Protein AF-A0A1X1NNJ3-F1 (afdb_monomer_lite)

Structure (mmCIF, N/CA/C/O backbone):
data_AF-A0A1X1NNJ3-F1
#
_entry.id   AF-A0A1X1NNJ3-F1
#
loop_
_atom_site.group_PDB
_atom_site.id
_atom_site.type_symbol
_atom_site.label_atom_id
_atom_site.label_alt_id
_atom_site.label_comp_id
_atom_site.label_asym_id
_atom_site.label_entity_id
_atom_site.label_seq_id
_atom_site.pdbx_PDB_ins_code
_atom_site.Cartn_x
_atom_site.Cartn_y
_atom_site.Cartn_z
_atom_site.occupancy
_atom_site.B_iso_or_equiv
_atom_site.auth_seq_id
_atom_site.auth_comp_id
_atom_site.auth_asym_id
_atom_site.auth_atom_id
_atom_site.pdbx_PDB_model_num
ATOM 1 N N . MET A 1 1 ? -0.639 -13.855 -13.715 1.00 35.06 1 MET A N 1
ATOM 2 C CA . MET A 1 1 ? -1.631 -12.768 -13.657 1.00 35.06 1 MET A CA 1
ATOM 3 C C . MET A 1 1 ? -2.160 -12.768 -12.233 1.00 35.06 1 MET A C 1
ATOM 5 O O . MET A 1 1 ? -2.966 -13.623 -11.900 1.00 35.06 1 MET A O 1
ATOM 9 N N . HIS A 1 2 ? -1.542 -11.976 -11.357 1.00 34.31 2 HIS A N 1
ATOM 10 C CA . HIS A 1 2 ? -1.960 -11.845 -9.961 1.00 34.31 2 HIS A CA 1
ATOM 11 C C . HIS A 1 2 ? -2.500 -10.427 -9.804 1.00 34.31 2 HIS A C 1
ATOM 13 O O . HIS 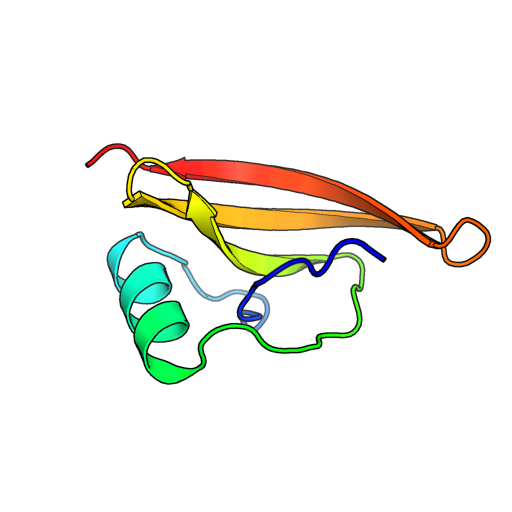A 1 2 ? -1.724 -9.479 -9.757 1.00 34.31 2 HIS A O 1
ATOM 19 N N . ASP A 1 3 ? -3.824 -10.302 -9.807 1.00 34.22 3 ASP A N 1
ATOM 20 C CA . ASP A 1 3 ? -4.534 -9.047 -9.584 1.00 34.22 3 ASP A CA 1
ATOM 21 C C . ASP A 1 3 ? -4.240 -8.525 -8.173 1.00 34.22 3 ASP A C 1
ATOM 23 O O . ASP A 1 3 ? -4.605 -9.146 -7.171 1.00 34.22 3 ASP A O 1
ATOM 27 N N . VAL A 1 4 ? -3.560 -7.382 -8.079 1.00 40.25 4 VAL A N 1
ATOM 28 C CA . VAL A 1 4 ? -3.388 -6.664 -6.815 1.00 40.25 4 VAL A CA 1
ATOM 29 C C . VAL A 1 4 ? -4.569 -5.712 -6.670 1.00 40.25 4 VAL A C 1
ATOM 31 O O . VAL A 1 4 ? -4.697 -4.747 -7.412 1.00 40.25 4 VAL A O 1
ATOM 34 N N . GLN A 1 5 ? -5.448 -6.002 -5.714 1.00 43.56 5 GLN A N 1
ATOM 35 C CA . GLN A 1 5 ? -6.610 -5.176 -5.399 1.00 43.56 5 GLN A CA 1
ATOM 36 C C . GLN A 1 5 ? -6.180 -4.019 -4.489 1.00 43.56 5 GLN A C 1
ATOM 38 O O . GLN A 1 5 ? -5.831 -4.253 -3.331 1.00 43.56 5 GLN A O 1
ATOM 43 N N . GLY A 1 6 ? -6.192 -2.780 -4.981 1.00 46.28 6 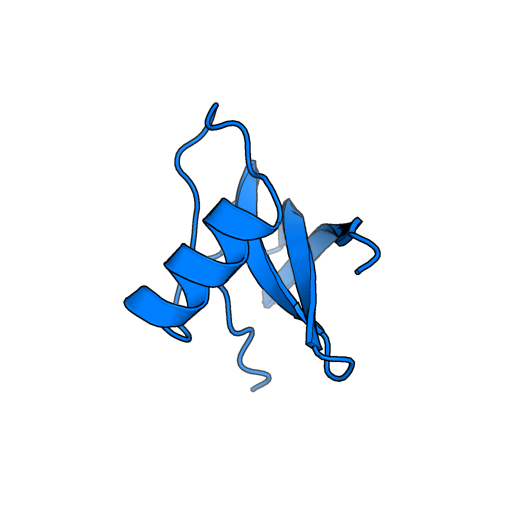GLY A N 1
ATOM 44 C CA . GLY A 1 6 ? -5.876 -1.607 -4.166 1.00 46.28 6 GLY A CA 1
ATOM 45 C C . GLY A 1 6 ? -6.550 -0.339 -4.676 1.00 46.28 6 GLY A C 1
ATOM 46 O O . GLY A 1 6 ? -6.851 -0.248 -5.855 1.00 46.28 6 GLY A O 1
ATOM 47 N N . ALA A 1 7 ? -6.787 0.630 -3.786 1.00 54.88 7 ALA A N 1
ATOM 48 C CA . ALA A 1 7 ? -7.261 1.975 -4.134 1.00 54.88 7 ALA A CA 1
ATOM 49 C C . ALA A 1 7 ? -6.167 3.016 -3.834 1.00 54.88 7 ALA A C 1
ATOM 51 O O . ALA A 1 7 ? -5.689 3.084 -2.696 1.00 54.88 7 ALA A O 1
ATOM 52 N N . GLU A 1 8 ? -5.765 3.807 -4.834 1.00 53.81 8 GLU A N 1
ATOM 53 C CA . GLU A 1 8 ? -4.648 4.765 -4.763 1.00 53.81 8 GLU A CA 1
ATOM 54 C C . GLU A 1 8 ? -4.985 6.034 -3.959 1.00 53.81 8 GLU A C 1
ATOM 56 O O . GLU A 1 8 ? -6.018 6.649 -4.191 1.00 53.81 8 GLU A O 1
ATOM 61 N N . PHE A 1 9 ? -4.107 6.487 -3.054 1.00 57.25 9 PHE A N 1
ATOM 62 C CA . PHE A 1 9 ? -4.202 7.786 -2.367 1.00 57.25 9 PHE A CA 1
ATOM 63 C C . PHE A 1 9 ? -3.316 8.870 -2.988 1.00 57.25 9 PHE A C 1
ATOM 65 O O . PHE A 1 9 ? -2.138 8.638 -3.244 1.00 57.25 9 PHE A O 1
ATOM 72 N N . GLU A 1 10 ? -3.853 10.094 -3.098 1.00 56.66 10 GLU A N 1
ATOM 73 C CA . GLU A 1 10 ? -3.073 11.284 -3.453 1.00 56.66 10 GLU A CA 1
ATOM 74 C C . GLU A 1 10 ? -1.893 11.487 -2.483 1.00 56.66 10 GLU A C 1
ATOM 76 O O . GLU A 1 10 ? -2.003 11.306 -1.259 1.00 56.66 10 GLU A O 1
ATOM 81 N N . ARG A 1 11 ? -0.738 11.883 -3.030 1.00 54.12 11 ARG A N 1
ATOM 82 C CA . ARG A 1 11 ? 0.484 12.119 -2.251 1.00 54.12 11 ARG A CA 1
ATOM 83 C C . ARG A 1 11 ? 0.245 13.187 -1.176 1.00 54.12 11 ARG A C 1
ATOM 85 O O . ARG A 1 11 ? -0.139 14.310 -1.473 1.00 54.12 11 ARG A O 1
ATOM 92 N N . GLY A 1 12 ? 0.538 12.843 0.081 1.00 54.38 12 GLY A N 1
ATOM 93 C CA . GLY A 1 12 ? 0.445 13.759 1.230 1.00 54.38 12 GLY A CA 1
ATOM 94 C C . GLY A 1 12 ? -0.797 13.585 2.110 1.00 54.38 12 GLY A C 1
ATOM 95 O O . GLY A 1 12 ? -0.851 14.164 3.193 1.00 54.38 12 GLY A O 1
ATOM 96 N N . VAL A 1 13 ? -1.755 12.740 1.719 1.00 60.72 13 VAL A N 1
ATOM 97 C CA . VAL A 1 13 ? -2.922 12.430 2.557 1.00 60.72 13 VAL A CA 1
ATOM 98 C C . VAL A 1 13 ? -2.522 11.512 3.716 1.00 60.72 13 VAL A C 1
ATOM 100 O O . VAL A 1 13 ? -1.841 10.497 3.532 1.00 60.72 13 VAL A O 1
ATOM 103 N N . ARG A 1 14 ? -2.953 11.859 4.937 1.00 66.06 14 ARG A N 1
ATOM 104 C CA . ARG A 1 14 ? -2.810 10.984 6.106 1.00 66.06 14 ARG A CA 1
ATOM 105 C C . ARG A 1 14 ? -3.800 9.834 5.975 1.00 66.06 14 ARG A C 1
ATOM 107 O O . ARG A 1 14 ? -4.999 10.023 6.146 1.00 66.06 14 ARG A O 1
ATOM 114 N N . VAL A 1 15 ? -3.281 8.645 5.706 1.00 72.94 15 VAL A N 1
ATOM 115 C CA . VAL A 1 15 ? -4.097 7.437 5.607 1.00 72.94 15 VAL A CA 1
ATOM 116 C C . VAL A 1 15 ? -4.271 6.821 6.991 1.00 72.94 15 VAL A C 1
ATOM 118 O O . VAL A 1 15 ? -3.314 6.644 7.746 1.00 72.94 15 VAL A O 1
ATOM 12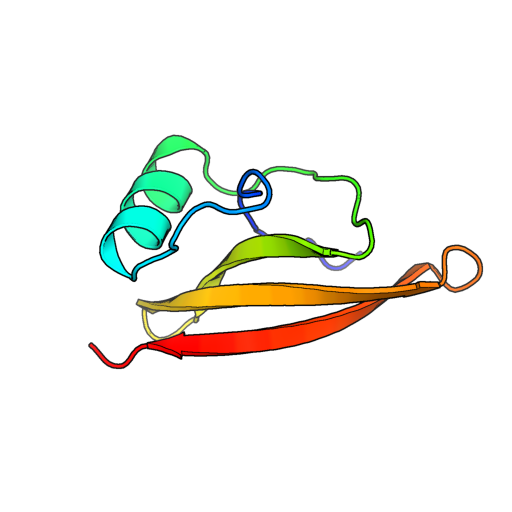1 N N . THR A 1 16 ? -5.517 6.523 7.323 1.00 79.88 16 THR A N 1
ATOM 122 C CA . THR A 1 16 ? -5.954 5.848 8.547 1.00 79.88 16 THR A CA 1
ATOM 123 C C . THR A 1 16 ? -6.674 4.544 8.184 1.00 79.88 16 THR A C 1
ATOM 125 O O . THR A 1 16 ? -7.122 4.416 7.040 1.00 79.88 16 THR A O 1
ATOM 128 N N . PRO A 1 17 ? -6.851 3.600 9.130 1.00 78.25 17 PRO A N 1
ATOM 129 C CA . PRO A 1 17 ? -7.637 2.387 8.891 1.00 78.25 17 PRO A CA 1
ATOM 130 C C . PRO A 1 17 ? -9.022 2.715 8.329 1.00 78.25 17 PRO A C 1
ATOM 132 O O . PRO A 1 17 ? -9.390 2.225 7.269 1.00 78.25 17 PRO A O 1
ATOM 135 N N . LYS A 1 18 ? -9.724 3.657 8.970 1.00 80.50 18 LYS A N 1
ATOM 136 C CA . LYS A 1 18 ? -11.068 4.087 8.580 1.00 80.50 18 LYS A CA 1
ATOM 137 C C . LYS A 1 18 ? -11.117 4.658 7.161 1.00 80.50 18 LYS A C 1
ATOM 139 O O . LYS A 1 18 ? -11.950 4.240 6.370 1.00 80.50 18 LYS A O 1
ATOM 144 N N . SER A 1 19 ? -10.190 5.553 6.804 1.00 79.44 19 SER A N 1
ATOM 145 C CA . SER A 1 19 ? -10.135 6.092 5.436 1.00 79.44 19 SER A CA 1
ATOM 146 C C . SER A 1 19 ? -9.755 5.028 4.400 1.00 79.44 19 SER A C 1
ATOM 148 O O . SER A 1 19 ? -10.174 5.130 3.252 1.00 79.44 19 SER A O 1
ATOM 150 N N . CYS A 1 20 ? -8.963 4.013 4.776 1.00 80.12 20 CYS A N 1
ATOM 151 C CA . CYS A 1 20 ? -8.689 2.875 3.895 1.00 80.12 20 CYS A CA 1
ATOM 152 C C . CYS A 1 20 ? -9.936 2.015 3.685 1.00 80.12 20 CYS A C 1
ATOM 154 O O . CYS A 1 20 ? -10.253 1.682 2.548 1.00 80.12 20 CYS A O 1
ATOM 156 N N . GLU A 1 21 ? -10.646 1.671 4.757 1.00 79.38 21 GLU A N 1
ATOM 157 C CA . GLU A 1 21 ? -11.872 0.870 4.704 1.00 79.38 21 GLU A CA 1
ATOM 158 C C . GLU A 1 21 ? -12.962 1.563 3.884 1.00 79.38 21 GLU A C 1
ATOM 160 O O . GLU A 1 21 ? -13.546 0.944 2.997 1.00 79.38 21 GLU A O 1
ATOM 165 N N . GLU A 1 22 ? -13.184 2.860 4.116 1.00 79.00 22 GLU A N 1
ATOM 166 C CA . GLU A 1 22 ? -14.130 3.676 3.348 1.00 79.00 22 GLU A CA 1
ATOM 167 C C . GLU A 1 22 ? -13.780 3.674 1.857 1.00 79.00 22 GLU A C 1
ATOM 169 O O . GLU A 1 22 ? -14.661 3.517 1.009 1.00 79.00 22 GLU A O 1
ATOM 174 N N . ARG A 1 23 ? -12.491 3.787 1.518 1.00 74.69 23 ARG A N 1
ATOM 175 C CA . ARG A 1 23 ? -12.060 3.830 0.120 1.00 74.69 23 ARG A CA 1
ATOM 176 C C . ARG A 1 23 ? -12.170 2.480 -0.574 1.00 74.69 23 ARG A C 1
ATOM 178 O O . ARG A 1 23 ? -12.670 2.438 -1.692 1.00 74.69 23 ARG A O 1
ATOM 185 N N . ILE A 1 24 ? -11.789 1.392 0.097 1.00 77.19 24 ILE A N 1
ATOM 186 C CA . ILE A 1 24 ? -11.983 0.032 -0.427 1.00 77.19 24 ILE A CA 1
ATOM 187 C C . ILE A 1 24 ? -13.478 -0.253 -0.607 1.00 77.19 24 ILE A C 1
ATOM 189 O O . ILE A 1 24 ? -13.879 -0.806 -1.625 1.00 77.19 24 ILE A O 1
ATOM 193 N N . SER A 1 25 ? -14.325 0.179 0.332 1.00 74.44 25 SER A N 1
ATOM 194 C CA . SER A 1 25 ? -15.777 0.021 0.214 1.00 74.44 25 SER A CA 1
ATOM 195 C C . SER A 1 25 ? -16.390 0.851 -0.921 1.00 74.44 25 SER A C 1
ATOM 197 O O . SER A 1 25 ? -17.459 0.487 -1.406 1.00 74.44 25 SER A O 1
ATOM 199 N N . THR A 1 26 ? -15.765 1.967 -1.307 1.00 70.06 26 THR A N 1
ATOM 200 C CA . THR A 1 26 ? -16.290 2.894 -2.325 1.00 70.06 26 THR A CA 1
ATOM 201 C C . THR A 1 26 ? -15.813 2.540 -3.732 1.00 70.06 26 THR A C 1
ATOM 203 O O . THR A 1 26 ? -16.591 2.624 -4.677 1.00 70.06 26 THR A O 1
ATOM 206 N N . HIS A 1 27 ? -14.547 2.144 -3.873 1.00 66.12 27 HIS A N 1
ATOM 207 C CA . HIS A 1 27 ? -13.894 1.941 -5.170 1.00 66.12 27 HIS A CA 1
ATOM 208 C C . HIS A 1 27 ? -13.582 0.467 -5.476 1.00 66.12 27 HIS A C 1
ATOM 210 O O . HIS A 1 27 ? -13.359 0.113 -6.627 1.00 66.12 27 HIS A O 1
ATOM 216 N N . GLY A 1 28 ? -13.638 -0.429 -4.485 1.00 63.88 28 GLY A N 1
ATOM 217 C CA . GLY A 1 28 ? -13.323 -1.841 -4.687 1.00 63.88 28 GLY A CA 1
ATOM 218 C C . GLY A 1 28 ? -11.857 -2.068 -5.071 1.00 63.88 28 GLY A C 1
ATOM 219 O O . GLY A 1 28 ? -10.952 -1.536 -4.427 1.00 63.88 28 GLY A O 1
ATOM 220 N N . ALA A 1 29 ? -11.645 -2.915 -6.082 1.00 57.91 29 ALA A N 1
ATOM 221 C CA . ALA A 1 29 ? -10.344 -3.220 -6.667 1.00 57.91 29 ALA A CA 1
ATOM 222 C C . ALA A 1 29 ? -10.220 -2.508 -8.017 1.00 57.91 29 ALA A C 1
ATOM 224 O O . ALA A 1 29 ? -10.858 -2.925 -8.983 1.00 57.91 29 ALA A O 1
ATOM 225 N N . ASP A 1 30 ? -9.406 -1.459 -8.077 1.00 60.00 30 ASP A N 1
ATOM 226 C CA . ASP A 1 30 ? -9.102 -0.779 -9.330 1.00 60.00 30 ASP A CA 1
ATOM 227 C C . ASP A 1 30 ? -7.891 -1.438 -10.008 1.00 60.00 30 ASP A C 1
ATOM 229 O O . ASP A 1 30 ? -6.952 -1.892 -9.349 1.00 60.00 30 ASP A O 1
ATOM 233 N N . SER A 1 31 ? -7.898 -1.482 -11.342 1.00 59.06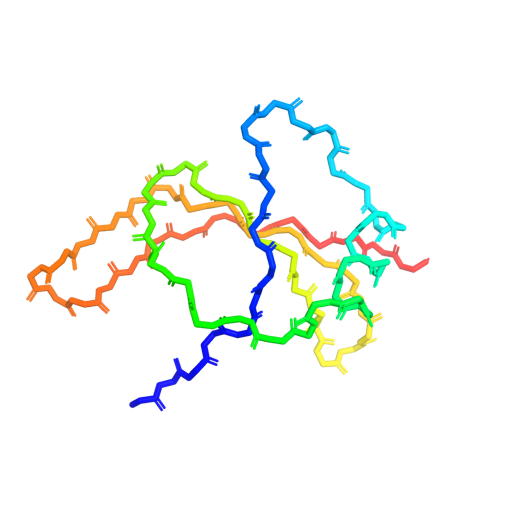 31 SER A N 1
ATOM 234 C CA . SER A 1 31 ? -6.680 -1.715 -12.120 1.00 59.06 31 SER A CA 1
ATOM 235 C C . SER A 1 31 ? -5.913 -0.401 -12.165 1.00 59.06 31 SER A C 1
ATOM 237 O O . SER A 1 31 ? -6.345 0.538 -12.832 1.00 59.06 31 SER A O 1
ATOM 239 N N . ILE A 1 32 ? -4.814 -0.319 -11.418 1.00 65.19 32 ILE A N 1
ATOM 240 C CA . ILE A 1 32 ? -4.037 0.913 -11.274 1.00 65.19 32 ILE A CA 1
ATOM 241 C C . ILE A 1 32 ? -2.631 0.682 -11.815 1.00 65.19 32 ILE A C 1
ATOM 243 O O . ILE A 1 32 ? -2.005 -0.334 -11.501 1.00 65.19 32 ILE A O 1
ATOM 247 N N . ASP A 1 33 ? -2.132 1.639 -12.597 1.00 70.50 33 ASP A N 1
ATOM 248 C CA . ASP A 1 33 ? -0.729 1.671 -12.994 1.00 70.50 33 ASP A CA 1
ATOM 249 C C . ASP A 1 33 ? 0.142 1.872 -11.749 1.00 70.50 33 ASP A C 1
ATOM 251 O O . ASP A 1 33 ? 0.035 2.858 -11.016 1.00 70.50 33 ASP A O 1
ATOM 255 N N . VAL A 1 34 ? 0.994 0.887 -11.469 1.00 75.00 34 VAL A N 1
ATOM 256 C CA . VAL A 1 34 ? 1.843 0.912 -10.282 1.00 75.00 34 VAL A CA 1
ATOM 257 C C . VAL A 1 34 ? 3.047 1.804 -10.554 1.00 75.00 34 VAL A C 1
ATOM 259 O O . VAL A 1 34 ? 3.947 1.442 -11.309 1.00 75.00 34 VAL A O 1
ATOM 262 N N . GLU A 1 35 ? 3.098 2.950 -9.880 1.00 82.88 35 GLU A N 1
ATOM 263 C CA . GLU A 1 35 ? 4.244 3.859 -9.912 1.00 82.88 35 GLU A CA 1
ATOM 264 C C . GLU A 1 35 ? 4.920 3.985 -8.540 1.00 82.88 35 GLU A C 1
ATOM 266 O O . GLU A 1 35 ? 4.318 3.803 -7.477 1.00 82.88 35 GLU A O 1
ATOM 271 N N . ALA A 1 36 ? 6.208 4.335 -8.537 1.00 83.75 36 ALA A N 1
ATOM 272 C CA . ALA A 1 36 ? 6.935 4.566 -7.295 1.00 83.75 36 ALA A CA 1
ATOM 273 C C . ALA A 1 36 ? 6.357 5.768 -6.520 1.00 83.75 36 ALA A C 1
ATOM 275 O O . ALA A 1 36 ? 6.144 6.862 -7.051 1.00 83.75 36 ALA A O 1
ATOM 276 N N . GLY A 1 37 ? 6.142 5.581 -5.219 1.00 81.06 37 GLY A N 1
ATOM 277 C CA . GLY A 1 37 ? 5.529 6.566 -4.331 1.00 81.06 37 GLY A CA 1
ATOM 278 C C . GLY A 1 37 ? 4.001 6.608 -4.382 1.00 81.06 37 GLY A C 1
ATOM 279 O O . GLY A 1 37 ? 3.420 7.464 -3.710 1.00 81.06 37 GLY A O 1
ATOM 280 N N . VAL A 1 38 ? 3.359 5.718 -5.145 1.00 83.31 38 VAL A N 1
ATOM 281 C CA . VAL A 1 38 ? 1.916 5.468 -5.053 1.00 83.31 38 VAL A CA 1
ATOM 282 C C . VAL A 1 38 ? 1.613 4.697 -3.770 1.00 83.31 38 VAL A C 1
ATOM 284 O O . VAL A 1 38 ? 2.430 3.910 -3.277 1.00 83.31 38 VAL A O 1
ATOM 287 N N . ARG A 1 39 ? 0.437 4.952 -3.192 1.00 83.94 39 ARG A N 1
ATOM 288 C CA . ARG A 1 39 ? -0.032 4.304 -1.966 1.00 83.94 39 ARG A CA 1
ATOM 289 C C . ARG A 1 39 ? -1.386 3.666 -2.179 1.00 83.94 39 ARG A C 1
ATOM 291 O O . ARG A 1 39 ? -2.319 4.372 -2.538 1.00 83.94 39 ARG A O 1
ATOM 298 N N . PHE A 1 40 ? -1.516 2.390 -1.847 1.00 82.62 40 PHE A N 1
ATOM 299 C CA . PHE A 1 40 ? -2.754 1.635 -1.993 1.00 82.62 40 PHE A CA 1
ATOM 300 C C . PHE A 1 40 ? -3.331 1.227 -0.647 1.00 82.62 40 PHE A C 1
ATOM 302 O O . PHE A 1 40 ? -2.595 0.794 0.238 1.00 82.62 40 PHE A O 1
ATOM 309 N N . CYS A 1 41 ? -4.651 1.297 -0.511 1.00 84.62 41 CYS A N 1
ATOM 310 C CA . CYS A 1 41 ? -5.348 0.629 0.583 1.00 84.62 41 CYS A CA 1
ATOM 311 C C . CYS A 1 41 ? -5.720 -0.793 0.196 1.00 84.62 41 CYS A C 1
ATOM 313 O O . CYS A 1 41 ? -6.326 -1.009 -0.849 1.00 84.62 41 CYS A O 1
ATOM 315 N N . VAL A 1 42 ? -5.379 -1.740 1.065 1.00 83.44 42 VAL A N 1
ATOM 316 C CA . VAL A 1 42 ? -5.646 -3.167 0.878 1.00 83.44 42 VAL A CA 1
ATOM 317 C C . VAL A 1 42 ? -6.310 -3.746 2.127 1.00 83.44 42 VAL A C 1
ATOM 319 O O . VAL A 1 42 ? -6.074 -3.287 3.247 1.00 83.44 42 VAL A O 1
ATOM 322 N N . LEU A 1 43 ? -7.139 -4.772 1.944 1.00 82.00 43 LEU A N 1
ATOM 323 C CA . LEU A 1 43 ? -7.687 -5.584 3.030 1.00 82.00 43 LEU A CA 1
ATOM 324 C C . LEU A 1 43 ? -6.940 -6.913 3.067 1.00 82.00 43 LEU A C 1
ATOM 326 O O . LEU A 1 43 ? -6.867 -7.635 2.078 1.00 82.00 43 LEU A O 1
ATOM 330 N N . THR A 1 44 ? -6.385 -7.253 4.225 1.00 81.50 44 THR A N 1
ATOM 331 C CA . THR A 1 44 ? -5.825 -8.593 4.436 1.00 81.50 44 THR A CA 1
ATOM 332 C C . THR A 1 44 ? -6.951 -9.627 4.512 1.00 81.50 44 THR A C 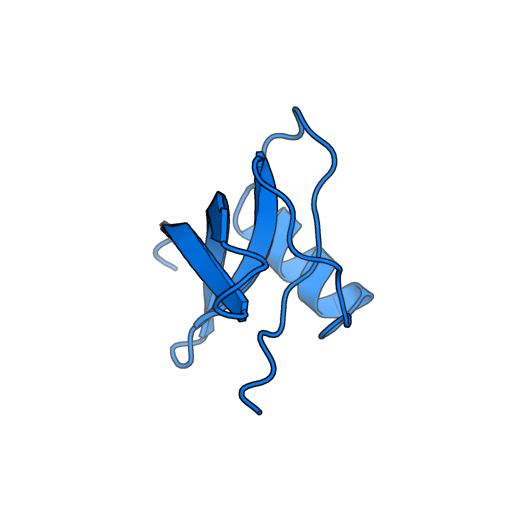1
ATOM 334 O O . THR A 1 44 ? -8.063 -9.301 4.923 1.00 81.50 44 THR A O 1
ATOM 337 N N . ASN A 1 45 ? -6.655 -10.904 4.247 1.00 77.94 45 ASN A N 1
ATOM 338 C CA . ASN A 1 45 ? -7.632 -11.997 4.405 1.00 77.94 45 ASN A CA 1
ATOM 339 C C . ASN A 1 45 ? -8.210 -12.109 5.831 1.00 77.94 45 ASN A C 1
ATOM 341 O O . ASN A 1 45 ? -9.271 -12.689 6.029 1.00 77.94 45 ASN A O 1
ATOM 345 N N . ALA A 1 46 ? -7.530 -11.536 6.830 1.00 81.19 46 ALA A N 1
ATOM 346 C CA . ALA A 1 46 ? -8.013 -11.439 8.207 1.00 81.19 46 ALA A CA 1
ATOM 347 C C . ALA A 1 46 ? -8.978 -10.251 8.440 1.00 81.19 46 ALA A C 1
ATOM 349 O O . ALA A 1 46 ? -9.371 -9.978 9.575 1.00 81.19 46 ALA A O 1
ATOM 350 N N . GLY A 1 47 ? -9.330 -9.504 7.391 1.00 80.12 47 GLY A N 1
ATOM 351 C CA . GLY A 1 47 ? -10.188 -8.323 7.460 1.00 80.12 47 GLY A CA 1
ATOM 352 C C . GLY A 1 47 ? -9.537 -7.120 8.143 1.00 80.12 47 GLY A C 1
ATOM 353 O O . GLY A 1 47 ? -10.252 -6.293 8.699 1.00 80.12 47 GLY A O 1
ATOM 354 N N . ARG A 1 48 ? -8.199 -7.047 8.168 1.00 82.75 48 ARG A N 1
ATOM 355 C CA . ARG A 1 48 ? -7.456 -5.864 8.638 1.00 82.75 48 ARG A CA 1
ATOM 356 C C . ARG A 1 48 ? -7.148 -4.946 7.468 1.00 82.75 48 ARG A C 1
ATOM 358 O O . ARG A 1 48 ? -6.649 -5.437 6.452 1.00 82.75 48 ARG A O 1
ATOM 365 N N . ALA A 1 49 ? -7.395 -3.652 7.638 1.00 85.69 49 ALA A N 1
ATOM 366 C CA . ALA A 1 49 ? -6.940 -2.634 6.706 1.00 85.69 49 ALA A CA 1
ATOM 367 C C . ALA A 1 49 ? -5.410 -2.525 6.737 1.00 85.69 49 ALA A C 1
ATOM 369 O O . ALA A 1 49 ? -4.772 -2.654 7.788 1.00 85.69 49 ALA A O 1
ATOM 370 N N . ALA A 1 50 ? -4.821 -2.262 5.580 1.00 85.62 50 ALA A N 1
ATOM 371 C CA . ALA A 1 50 ? -3.408 -1.974 5.444 1.00 85.62 50 ALA A CA 1
ATOM 372 C C . ALA A 1 50 ? -3.180 -0.948 4.336 1.00 85.62 50 ALA A C 1
ATOM 374 O O . ALA A 1 50 ? -3.981 -0.819 3.410 1.00 85.62 50 ALA A O 1
ATOM 375 N N . ILE A 1 51 ? -2.065 -0.233 4.438 1.00 87.69 51 ILE A N 1
ATOM 376 C CA . ILE A 1 51 ? -1.562 0.628 3.374 1.00 87.69 51 ILE A CA 1
ATOM 377 C C . ILE A 1 51 ? -0.279 0.048 2.802 1.00 87.69 51 ILE A C 1
ATOM 379 O O . ILE A 1 51 ? 0.630 -0.324 3.543 1.00 87.69 51 ILE A O 1
ATOM 383 N N . LEU A 1 52 ? -0.211 -0.004 1.481 1.00 88.44 52 LEU A N 1
ATOM 384 C CA . LEU A 1 52 ? 0.925 -0.458 0.701 1.00 88.44 52 LEU A CA 1
ATOM 385 C C . LEU A 1 52 ? 1.545 0.760 0.005 1.00 88.44 52 LEU A C 1
ATOM 387 O O . LEU A 1 52 ? 0.894 1.399 -0.808 1.00 88.44 52 LEU A O 1
ATOM 391 N N . ASP A 1 53 ? 2.778 1.114 0.359 1.00 88.88 53 ASP A N 1
ATOM 392 C CA . ASP A 1 53 ? 3.544 2.235 -0.202 1.00 88.88 53 ASP A CA 1
ATOM 393 C C . ASP A 1 53 ? 4.589 1.684 -1.178 1.00 88.88 53 ASP A C 1
ATOM 395 O O . ASP A 1 53 ? 5.504 0.958 -0.777 1.00 88.88 53 ASP A O 1
ATOM 399 N N . VAL A 1 54 ? 4.437 1.983 -2.466 1.00 89.06 54 VAL A N 1
ATOM 400 C CA . VAL A 1 54 ? 5.334 1.481 -3.512 1.00 89.06 54 VAL A CA 1
ATOM 401 C C . VAL A 1 54 ? 6.681 2.184 -3.405 1.00 89.06 54 VAL A C 1
ATOM 403 O O . VAL A 1 54 ? 6.781 3.403 -3.538 1.00 89.06 54 VAL A O 1
ATOM 406 N N . ARG A 1 55 ? 7.746 1.410 -3.201 1.00 90.50 55 ARG A N 1
ATOM 407 C CA . ARG A 1 55 ? 9.119 1.913 -3.075 1.00 90.50 55 ARG A CA 1
ATOM 408 C C . ARG A 1 55 ? 9.845 1.966 -4.410 1.00 90.50 55 ARG A C 1
ATOM 410 O O . ARG A 1 55 ? 10.579 2.916 -4.661 1.00 90.50 55 ARG A O 1
ATOM 417 N N . SER A 1 56 ? 9.651 0.961 -5.255 1.00 90.62 56 SER A N 1
ATOM 418 C CA . SER A 1 56 ? 10.314 0.866 -6.556 1.00 90.62 56 SER A CA 1
ATOM 419 C C . SER A 1 56 ? 9.493 0.035 -7.527 1.00 90.62 56 SER A C 1
ATOM 421 O O . SER A 1 56 ? 8.823 -0.905 -7.108 1.00 90.62 56 SER A O 1
ATOM 423 N N . VAL A 1 57 ? 9.615 0.338 -8.817 1.00 90.38 57 VAL A N 1
ATOM 424 C CA . VAL A 1 57 ? 8.965 -0.392 -9.910 1.00 90.38 57 VAL A CA 1
ATOM 425 C C . VAL A 1 57 ? 10.030 -0.773 -10.933 1.00 90.38 57 VAL A C 1
ATOM 427 O O . VAL A 1 57 ? 10.863 0.054 -11.303 1.00 90.38 57 VAL A O 1
ATOM 430 N N . ASN A 1 58 ? 10.015 -2.026 -11.370 1.00 90.12 58 ASN A N 1
ATOM 431 C CA . ASN A 1 58 ? 10.836 -2.567 -12.438 1.00 90.12 58 ASN A CA 1
ATOM 432 C C . ASN A 1 58 ? 9.931 -2.966 -13.610 1.00 90.12 58 ASN A C 1
ATOM 434 O O . ASN A 1 58 ? 9.455 -4.096 -13.694 1.00 90.12 58 ASN A O 1
ATOM 438 N N . LEU A 1 59 ? 9.735 -2.030 -14.539 1.00 85.25 59 LEU A N 1
ATOM 439 C CA . LEU A 1 59 ? 8.869 -2.218 -15.707 1.00 85.25 59 LEU A CA 1
ATOM 440 C C . LEU A 1 59 ? 9.375 -3.303 -16.670 1.00 85.25 59 LEU A C 1
ATOM 442 O O . LEU A 1 59 ? 8.588 -3.879 -17.410 1.00 85.25 59 LEU A O 1
ATOM 446 N N . ALA A 1 60 ? 10.681 -3.596 -16.674 1.00 89.31 60 ALA A N 1
ATOM 447 C CA . ALA A 1 60 ? 11.247 -4.628 -17.543 1.00 89.31 60 ALA A CA 1
ATOM 448 C C . ALA A 1 60 ? 10.925 -6.050 -17.057 1.00 89.31 60 ALA A C 1
ATOM 450 O O . ALA A 1 60 ? 10.889 -6.974 -17.866 1.00 89.31 60 ALA A O 1
ATOM 451 N N . ALA A 1 61 ? 10.714 -6.217 -15.749 1.00 87.44 61 ALA A N 1
ATOM 452 C CA . ALA A 1 61 ? 10.371 -7.493 -15.125 1.00 87.44 61 ALA A CA 1
ATOM 453 C C . ALA A 1 61 ? 8.889 -7.595 -14.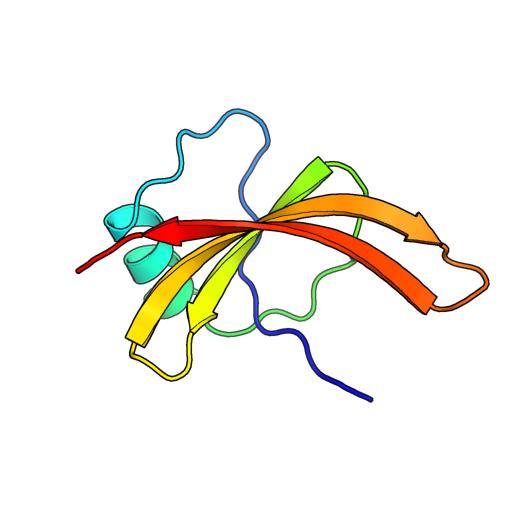723 1.00 87.44 61 ALA A C 1
ATOM 455 O O . ALA A 1 61 ? 8.475 -8.661 -14.283 1.00 87.44 61 ALA A O 1
ATOM 456 N N . ASP A 1 62 ? 8.110 -6.518 -14.883 1.00 84.19 62 ASP A N 1
ATOM 457 C CA . ASP A 1 62 ? 6.737 -6.398 -14.370 1.00 84.19 62 ASP A CA 1
ATOM 458 C C . ASP A 1 62 ? 6.652 -6.659 -12.851 1.00 84.19 62 ASP A C 1
ATOM 460 O O . ASP A 1 62 ? 5.808 -7.395 -12.342 1.00 84.19 62 ASP A O 1
ATOM 464 N N . GLU A 1 63 ? 7.596 -6.072 -12.110 1.00 88.88 63 GLU A N 1
ATOM 465 C CA . GLU A 1 63 ? 7.737 -6.253 -10.664 1.00 88.88 63 GLU A CA 1
ATOM 466 C C . GLU A 1 63 ? 7.737 -4.911 -9.937 1.00 88.88 63 GLU A C 1
ATOM 468 O O . GLU A 1 63 ? 8.248 -3.906 -10.432 1.00 88.88 63 GLU A O 1
ATOM 473 N N . PHE A 1 64 ? 7.243 -4.895 -8.703 1.00 88.69 64 PHE A N 1
ATOM 474 C CA . PHE A 1 64 ? 7.388 -3.747 -7.818 1.00 88.69 64 PHE A CA 1
ATOM 475 C C . PHE A 1 64 ? 7.686 -4.185 -6.386 1.00 88.69 64 PHE A C 1
ATOM 477 O O . PHE A 1 64 ? 7.263 -5.243 -5.923 1.00 88.69 64 PHE A O 1
ATOM 484 N N . THR A 1 65 ? 8.399 -3.326 -5.666 1.00 90.25 65 THR A N 1
ATOM 485 C CA . THR A 1 65 ? 8.661 -3.482 -4.235 1.00 90.25 65 THR A CA 1
ATOM 486 C C . THR A 1 65 ? 7.812 -2.478 -3.490 1.00 90.25 65 THR A C 1
ATOM 488 O O . THR A 1 65 ? 7.828 -1.288 -3.813 1.00 90.25 65 THR A O 1
ATOM 491 N N . ALA A 1 66 ? 7.124 -2.928 -2.449 1.00 90.12 66 ALA A N 1
ATOM 492 C CA . ALA A 1 66 ? 6.334 -2.057 -1.600 1.00 90.12 66 ALA A CA 1
ATOM 493 C C . ALA A 1 66 ? 6.569 -2.324 -0.117 1.00 90.12 66 ALA A C 1
ATOM 495 O O . ALA A 1 66 ? 6.902 -3.431 0.301 1.00 90.12 66 ALA A O 1
ATOM 496 N N . GLN A 1 67 ? 6.368 -1.284 0.682 1.00 91.50 67 GLN A N 1
ATOM 497 C CA . GLN A 1 67 ? 6.325 -1.372 2.129 1.00 91.50 67 GLN A CA 1
ATOM 498 C C . GLN A 1 67 ? 4.870 -1.368 2.585 1.00 91.50 67 GLN A C 1
ATOM 500 O O . GLN A 1 67 ? 4.119 -0.452 2.263 1.00 91.50 67 GLN A O 1
ATOM 505 N N . VAL A 1 68 ? 4.487 -2.358 3.386 1.00 88.56 68 VAL A N 1
ATOM 506 C CA . VAL A 1 68 ? 3.126 -2.470 3.916 1.00 88.56 68 VAL A CA 1
ATOM 507 C C . VAL A 1 68 ? 3.095 -2.078 5.390 1.00 88.56 68 VAL A C 1
ATOM 509 O O . VAL A 1 68 ? 3.920 -2.536 6.177 1.00 88.56 68 VAL A O 1
ATOM 512 N N . THR A 1 69 ? 2.120 -1.253 5.769 1.00 90.00 69 THR A N 1
ATOM 513 C CA . THR A 1 69 ? 1.741 -1.006 7.167 1.00 90.00 69 THR A CA 1
ATOM 514 C C . THR A 1 69 ? 0.360 -1.599 7.404 1.00 90.00 69 THR A C 1
ATOM 516 O O . THR A 1 69 ? -0.612 -1.147 6.802 1.00 90.00 69 THR A O 1
ATOM 519 N N . VAL A 1 70 ? 0.276 -2.609 8.269 1.00 87.69 70 VAL A N 1
ATOM 520 C CA . VAL A 1 70 ? -0.990 -3.230 8.682 1.00 87.69 70 VAL A CA 1
ATOM 521 C C . VAL A 1 70 ? -1.409 -2.633 10.017 1.00 87.69 70 VAL A C 1
ATOM 523 O O . VAL A 1 70 ? -0.576 -2.498 10.913 1.00 87.69 70 VAL A O 1
ATOM 526 N N . TRP A 1 71 ? -2.687 -2.290 10.155 1.00 85.50 71 TRP A N 1
ATOM 527 C CA . TRP A 1 71 ? -3.235 -1.857 11.436 1.00 85.50 71 TRP A CA 1
ATOM 528 C C . TRP A 1 71 ? -3.911 -3.019 12.164 1.00 85.50 71 TRP A C 1
ATOM 530 O O . TRP A 1 71 ? -4.552 -3.874 11.547 1.00 85.50 71 TRP A O 1
ATOM 540 N N . GLU A 1 72 ? -3.756 -3.042 13.485 1.00 80.94 72 GLU A N 1
ATOM 541 C CA . GLU A 1 72 ? -4.542 -3.918 14.352 1.00 80.94 72 GLU A CA 1
ATOM 542 C C . GLU A 1 72 ? -5.994 -3.424 14.417 1.00 80.94 72 GLU A C 1
ATOM 544 O O . GLU A 1 72 ? -6.260 -2.235 14.209 1.00 80.94 72 GLU A O 1
ATOM 549 N N . LYS A 1 73 ? -6.921 -4.357 14.652 1.00 63.25 73 LYS A N 1
ATOM 550 C CA . LYS A 1 73 ? -8.346 -4.053 14.835 1.00 63.25 73 LYS A CA 1
ATOM 551 C C . LYS A 1 73 ? -8.630 -3.443 16.201 1.00 63.25 73 LYS A C 1
ATOM 553 O O . LYS A 1 73 ? -7.972 -3.863 17.177 1.00 63.25 73 LYS A O 1
#

Secondary structure (DSSP, 8-state):
-----BEEEPTT----HHHHHHHHHHH-SB-----TT-EEEEE-TTS-EEEEEEEEEETTTTEEEEEEEEPP-

pLDDT: mean 74.86, std 15.28, range [34.22, 91.5]

Foldseek 3Di:
DDQDFWDWDDPPDDDDQVNLVVRCVVPPGDPDDDDQQIKTWDADPVRWIKIWHWHDADPVVRDTDTDMDTDDD

Radius of gyration: 11.91 Å; chains: 1; bounding box: 28×26×32 Å

Sequence (73 aa):
MHDVQGAEFERGVRVTPKSCEERISTHGADSIDVEAGVRFCVLTNAGRAAILDVRSVNLAADEFTAQVTVWEK